Protein 5VTE (pdb70)

Structure (mmCIF, N/CA/C/O backbone):
data_5VTE
#
_entry.id   5VTE
#
_cell.length_a   48.970
_cell.length_b   48.970
_cell.length_c   141.821
_cell.angle_alpha   90.00
_cell.angle_beta   90.00
_cell.angle_gamma   120.00
#
_symmetry.space_group_name_H-M   'H 3 2'
#
loop_
_entity.id
_entity.type
_entity.pdbx_description
1 polymer 'de novo peptide 1'
2 polymer 'de novo peptide 2'
3 water water
#
loop_
_atom_site.group_PDB
_atom_site.id
_atom_site.type_symbol
_atom_site.label_atom_id
_atom_site.label_alt_id
_atom_site.label_comp_id
_atom_site.label_asym_id
_atom_site.label_entity_id
_atom_site.label_seq_id
_atom_site.pdbx_PDB_ins_code
_atom_site.Cartn_x
_atom_site.Cartn_y
_atom_site.Cartn_z
_atom_site.occupancy
_atom_site.B_iso_or_equiv
_atom_site.auth_seq_id
_atom_site.auth_comp_id
_atom_site.auth_asym_id
_atom_site.auth_atom_id
_atom_site.pdbx_PDB_model_num
ATOM 4 N N . GLU A 1 2 ? -31.210 7.044 30.152 1.00 33.53 2 GLU A N 1
ATOM 5 C CA . GLU A 1 2 ? -31.217 7.955 29.013 1.00 31.58 2 GLU A CA 1
ATOM 6 C C . GLU A 1 2 ? -29.885 7.911 28.281 1.00 30.03 2 GLU A C 1
ATOM 7 O O . GLU A 1 2 ? -29.836 7.987 27.055 1.00 28.43 2 GLU A O 1
ATOM 19 N N . LEU A 1 3 ? -28.802 7.784 29.048 1.00 30.71 3 LEU A N 1
ATOM 20 C CA . LEU A 1 3 ? -27.471 7.756 28.451 1.00 39.29 3 LEU A CA 1
ATOM 21 C C . LEU A 1 3 ? -27.293 6.536 27.557 1.00 28.95 3 LEU A C 1
ATOM 22 O O . LEU A 1 3 ? -26.697 6.633 26.477 1.00 27.47 3 LEU A O 1
ATOM 38 N N . GLU A 1 4 ? -27.799 5.378 27.987 1.00 41.60 4 GLU A N 1
ATOM 39 C CA . GLU A 1 4 ? -27.717 4.182 27.155 1.00 29.92 4 GLU A CA 1
ATOM 40 C C . GLU A 1 4 ? -28.587 4.319 25.911 1.00 28.76 4 GLU A C 1
ATOM 41 O O . GLU A 1 4 ? -28.214 3.848 24.830 1.00 27.52 4 GLU A O 1
ATOM 53 N N . ALA A 1 5 ? -29.753 4.954 26.047 1.00 28.67 5 ALA A N 1
ATOM 54 C CA . ALA A 1 5 ? -30.578 5.236 24.878 1.00 30.06 5 ALA A CA 1
ATOM 55 C C . ALA A 1 5 ? -29.901 6.230 23.942 1.00 25.69 5 ALA A C 1
ATOM 56 O O . ALA A 1 5 ? -30.057 6.133 22.720 1.00 36.09 5 ALA A O 1
ATOM 63 N N . ILE A 1 6 ? -29.150 7.187 24.489 1.00 37.57 6 ILE A N 1
ATOM 64 C CA . ILE A 1 6 ? -28.437 8.139 23.644 1.00 28.00 6 ILE A CA 1
ATOM 65 C C . ILE A 1 6 ? -27.316 7.437 22.885 1.00 23.31 6 ILE A C 1
ATOM 66 O O . ILE A 1 6 ? -27.065 7.729 21.710 1.00 22.06 6 ILE A O 1
ATOM 82 N N . ALA A 1 7 ? -26.624 6.503 23.543 1.00 24.26 7 ALA A N 1
ATOM 83 C CA . ALA A 1 7 ? -25.584 5.732 22.869 1.00 23.89 7 ALA A CA 1
ATOM 84 C C . ALA A 1 7 ? -26.171 4.852 21.773 1.00 23.39 7 ALA A C 1
ATOM 85 O O . ALA A 1 7 ? -25.609 4.756 20.676 1.00 22.43 7 ALA A O 1
ATOM 92 N N . GLN A 1 8 ? -27.296 4.196 22.061 1.00 24.23 8 GLN A N 1
ATOM 93 C CA . GLN A 1 8 ? -27.954 3.344 21.076 1.00 24.06 8 GLN A CA 1
ATOM 94 C C . GLN A 1 8 ? -28.297 4.121 19.811 1.00 22.54 8 GLN A C 1
ATOM 95 O O . GLN A 1 8 ? -28.074 3.643 18.693 1.00 24.45 8 GLN A O 1
ATOM 109 N N . LYS A 1 9 ? -28.850 5.325 19.969 1.00 22.11 9 LYS A N 1
ATOM 110 C CA . LYS A 1 9 ? -29.256 6.106 18.806 1.00 28.66 9 LYS A CA 1
ATOM 111 C C . LYS A 1 9 ? -28.051 6.644 18.042 1.00 19.80 9 LYS A C 1
ATOM 112 O O . LYS A 1 9 ? -28.094 6.731 16.808 1.00 18.99 9 LYS A O 1
ATOM 131 N N . PHE A 1 10 ? -26.973 7.006 18.744 1.00 23.78 10 PHE A N 1
ATOM 132 C CA . PHE A 1 10 ? -25.746 7.400 18.057 1.00 27.72 10 PHE A CA 1
ATOM 133 C C . PHE A 1 10 ? -25.184 6.248 17.231 1.00 19.04 10 PHE A C 1
ATOM 134 O O . PHE A 1 10 ? -24.600 6.474 16.166 1.00 18.30 10 PHE A O 1
ATOM 151 N N . GLU A 1 11 ? -25.351 5.012 17.700 1.00 19.99 11 GLU A N 1
ATOM 152 C CA . GLU A 1 11 ? -24.921 3.863 16.911 1.00 20.18 11 GLU A CA 1
ATOM 153 C C . GLU A 1 11 ? -25.854 3.633 15.730 1.00 45.58 11 GLU A C 1
ATOM 154 O O . GLU A 1 11 ? -25.406 3.256 14.641 1.00 22.77 11 GLU A O 1
ATOM 166 N N . ALA A 1 12 ? -27.153 3.872 15.918 1.00 19.78 12 ALA A N 1
ATOM 167 C CA . ALA A 1 12 ? -28.078 3.807 14.795 1.00 19.43 12 ALA A CA 1
ATOM 168 C C . ALA A 1 12 ? -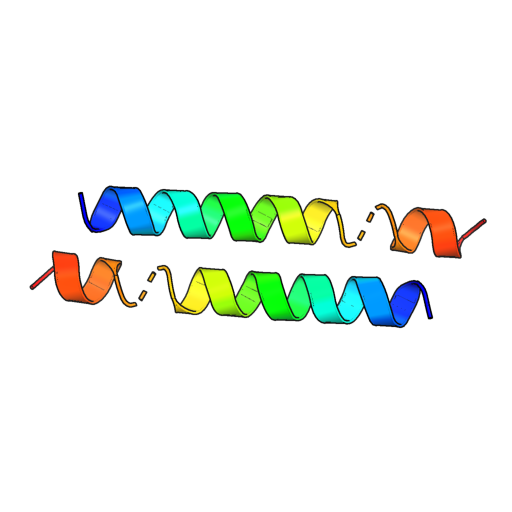27.767 4.896 13.773 1.00 24.29 12 ALA A C 1
ATOM 169 O O . ALA A 1 12 ? -27.794 4.648 12.563 1.00 21.94 12 ALA A O 1
ATOM 176 N N . ILE A 1 13 ? -27.456 6.106 14.245 1.00 28.40 13 ILE A N 1
ATOM 177 C CA . ILE A 1 13 ? -27.043 7.178 13.343 1.00 18.56 13 ILE A CA 1
ATOM 178 C C . ILE A 1 13 ? -25.785 6.777 1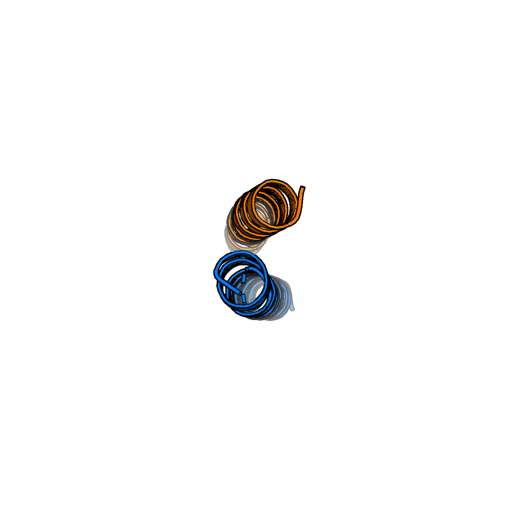2.583 1.00 16.56 13 ILE A C 1
ATOM 179 O O . ILE A 1 13 ? -25.670 7.006 11.372 1.00 18.64 13 ILE A O 1
ATOM 195 N N . ALA A 1 14 ? -24.818 6.179 13.279 1.00 17.03 14 ALA A N 1
ATOM 196 C CA . ALA A 1 14 ? -23.605 5.717 12.615 1.00 17.06 14 ALA A CA 1
ATOM 197 C C . ALA A 1 14 ? -23.938 4.761 11.476 1.00 17.16 14 ALA A C 1
ATOM 198 O O . ALA A 1 14 ? -23.399 4.879 10.369 1.00 20.89 14 ALA A O 1
ATOM 205 N N . LYS A 1 15 ? -24.835 3.807 11.727 1.00 24.96 15 LYS A N 1
ATOM 206 C CA . LYS A 1 15 ? -25.214 2.861 10.684 1.00 18.12 15 LYS A CA 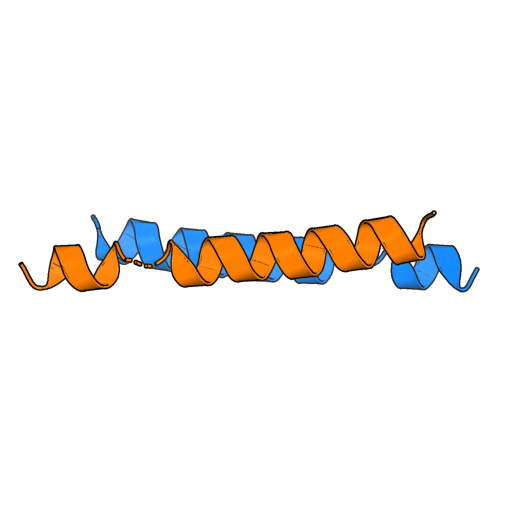1
ATOM 207 C C . LYS A 1 15 ? -25.803 3.580 9.476 1.00 26.96 15 LYS A C 1
ATOM 208 O O . LYS A 1 15 ? -25.529 3.211 8.329 1.00 17.47 15 LYS A O 1
ATOM 227 N N . LYS A 1 16 ? -26.603 4.622 9.714 1.00 16.92 16 LYS A N 1
ATOM 228 C CA . LYS A 1 16 ? -27.257 5.319 8.611 1.00 22.38 16 LYS A CA 1
ATOM 229 C C . LYS A 1 16 ? -26.256 6.107 7.774 1.00 19.64 16 LYS A C 1
ATOM 230 O O . LYS A 1 16 ? -26.381 6.167 6.546 1.00 15.89 16 LYS A O 1
ATOM 249 N N . PHE A 1 17 ? -25.260 6.724 8.413 1.00 15.64 17 PHE A N 1
ATOM 250 C CA . PHE A 1 17 ? -24.224 7.411 7.649 1.00 15.35 17 PHE A CA 1
ATOM 251 C C . PHE A 1 17 ? -23.419 6.423 6.815 1.00 15.74 17 PHE A C 1
ATOM 252 O O . PHE A 1 17 ? -23.021 6.732 5.685 1.00 15.72 17 PHE A O 1
ATOM 269 N N . GLU A 1 18 ? -23.177 5.225 7.352 1.00 16.31 18 GLU A N 1
ATOM 270 C CA . GLU A 1 18 ? -22.547 4.172 6.565 1.00 16.96 18 GLU A CA 1
ATOM 271 C C . GLU A 1 18 ? -23.423 3.778 5.382 1.00 19.64 18 GLU A C 1
ATOM 272 O O . GLU A 1 18 ? -22.918 3.538 4.280 1.00 17.45 18 GLU A O 1
ATOM 284 N N . ALA A 1 19 ? -24.741 3.711 5.589 1.00 17.07 19 ALA A N 1
ATOM 285 C CA . ALA A 1 19 ? -25.644 3.402 4.483 1.00 17.40 19 ALA A CA 1
ATOM 286 C C . ALA A 1 19 ? -25.583 4.486 3.419 1.00 16.95 19 ALA A C 1
ATOM 287 O O . ALA A 1 19 ? -25.579 4.192 2.217 1.00 17.39 19 ALA A O 1
ATOM 294 N N . ILE A 1 20 ? -25.529 5.748 3.843 1.00 16.37 20 ILE A N 1
ATOM 295 C CA . ILE A 1 20 ? -25.380 6.855 2.906 1.00 16.04 20 ILE A CA 1
ATOM 296 C C . ILE A 1 20 ? -24.073 6.724 2.133 1.00 16.28 20 ILE A C 1
ATOM 297 O O . ILE A 1 20 ? -24.024 6.957 0.919 1.00 19.95 20 ILE A O 1
ATOM 313 N N . ALA A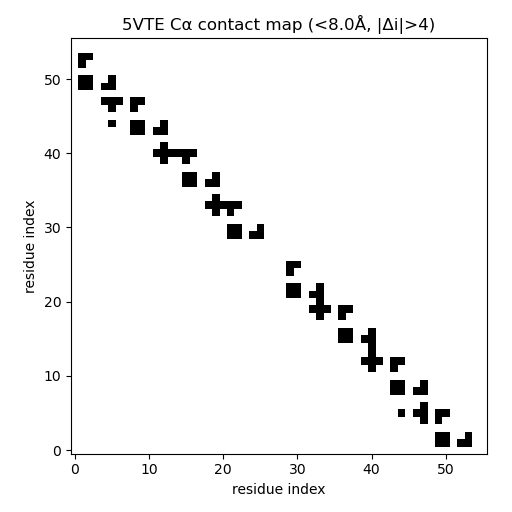 1 21 ? -22.999 6.353 2.822 1.00 16.32 21 ALA A N 1
ATOM 314 C CA . ALA A 1 21 ? -21.692 6.212 2.192 1.00 16.79 21 ALA A CA 1
ATOM 315 C C . ALA A 1 21 ? -21.754 5.263 1.004 1.00 18.50 21 ALA A C 1
ATOM 316 O O . ALA A 1 21 ? -21.267 5.581 -0.082 1.00 17.96 21 ALA A O 1
ATOM 343 N N . LYS A 1 23 ? -24.219 4.366 -0.739 1.00 18.36 23 LYS A N 1
ATOM 344 C CA . LYS A 1 23 ? -25.021 4.947 -1.809 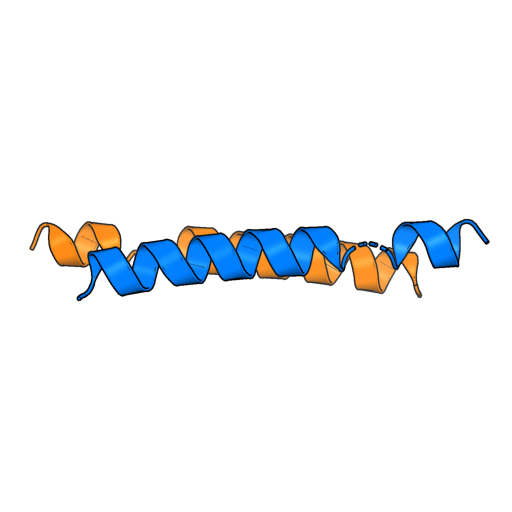1.00 18.60 23 LYS A CA 1
ATOM 345 C C . LYS A 1 23 ? -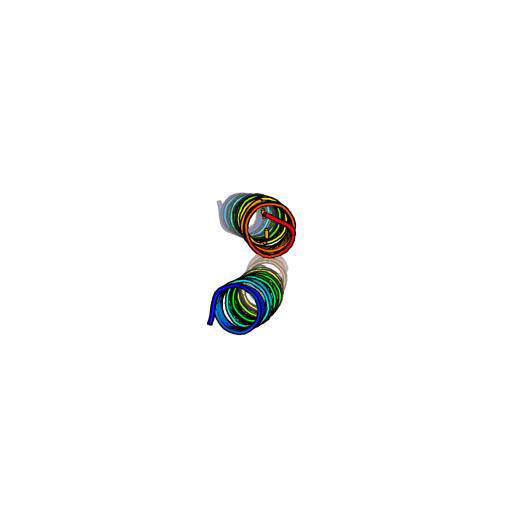24.170 5.874 -2.674 1.00 18.69 23 LYS A C 1
ATOM 346 O O . LYS A 1 23 ? -24.265 5.852 -3.898 1.00 19.46 23 LYS A O 1
ATOM 365 N N . PHE A 1 24 ? -23.342 6.702 -2.035 1.00 26.51 24 PHE A N 1
ATOM 366 C CA . PHE A 1 24 ? -22.462 7.583 -2.796 1.00 18.41 24 PHE A CA 1
ATOM 367 C C . PHE A 1 24 ? -21.437 6.779 -3.587 1.00 19.34 24 PHE A C 1
ATOM 368 O O . PHE A 1 24 ? -21.080 7.148 -4.712 1.00 20.09 24 PHE A O 1
ATOM 385 N N . GLU A 1 25 ? -20.952 5.674 -3.018 1.00 19.50 25 GLU A N 1
ATOM 386 C CA . GLU A 1 25 ? -20.061 4.800 -3.771 1.00 20.65 25 GLU A CA 1
ATOM 387 C C . GLU A 1 25 ? -20.763 4.249 -5.002 1.00 21.51 25 GLU A C 1
ATOM 388 O O . GLU A 1 25 ? -20.149 4.111 -6.066 1.00 22.58 25 GLU A O 1
ATOM 400 N N . ALA A 1 26 ? -22.057 3.939 -4.878 1.00 25.29 26 ALA A N 1
ATOM 401 C CA . ALA A 1 26 ? -22.814 3.422 -6.012 1.00 22.24 26 ALA A CA 1
ATOM 402 C C . ALA A 1 26 ? -22.966 4.474 -7.104 1.00 22.56 26 ALA A C 1
ATOM 403 O O . ALA A 1 26 ? -22.859 4.158 -8.294 1.00 23.78 26 ALA A O 1
ATOM 410 N N . ILE A 1 27 ? -23.223 5.730 -6.725 1.00 21.68 27 ILE A N 1
ATOM 411 C CA . ILE A 1 27 ? -23.286 6.798 -7.720 1.00 30.72 27 ILE A CA 1
ATOM 412 C C . ILE A 1 27 ? -21.913 7.015 -8.342 1.00 24.63 27 ILE A C 1
ATOM 413 O O . ILE A 1 27 ? -21.793 7.257 -9.549 1.00 34.17 27 ILE A O 1
ATOM 429 N N . ALA A 1 28 ? -20.858 6.941 -7.525 1.00 24.96 28 ALA A N 1
ATOM 430 C CA . ALA A 1 28 ? -19.503 7.121 -8.037 1.00 24.89 28 ALA A CA 1
ATOM 431 C C . ALA A 1 28 ? -19.151 6.043 -9.050 1.00 26.94 28 ALA A C 1
ATOM 432 O O . ALA A 1 28 ? -18.450 6.308 -10.034 1.00 27.72 28 ALA A O 1
ATOM 439 N N . GLN A 1 29 ? -19.610 4.818 -8.819 1.00 26.82 29 GLN A N 1
ATOM 440 C CA . GLN A 1 29 ? -19.398 3.731 -9.766 1.00 30.09 29 GLN A CA 1
ATOM 441 C C . GLN A 1 29 ? -20.045 4.085 -11.101 1.00 35.08 29 GLN A C 1
ATOM 442 O O . GLN A 1 29 ? -19.533 3.724 -12.161 1.00 37.48 29 GLN A O 1
ATOM 456 N N . LYS A 1 30 ? -21.179 4.782 -11.023 1.00 53.50 30 LYS A N 1
ATOM 457 C CA . LYS A 1 30 ? -21.821 5.227 -12.077 1.00 47.31 30 LYS A CA 1
ATOM 458 C C . LYS A 1 30 ? -23.236 4.608 -12.265 1.00 54.57 30 LYS A C 1
ATOM 459 O O . LYS A 1 30 ? -24.208 5.308 -12.127 1.00 64.39 30 LYS A O 1
ATOM 484 N N . GLU B 2 2 ? -14.510 12.846 -6.144 1.00 24.62 2 GLU B N 1
ATOM 485 C CA . GLU B 2 2 ? -15.158 13.585 -5.064 1.00 29.73 2 GLU B CA 1
ATOM 486 C C . GLU B 2 2 ? -16.225 12.716 -4.390 1.00 21.97 2 GLU B C 1
ATOM 487 O O . GLU B 2 2 ? -16.332 12.696 -3.164 1.00 21.06 2 GLU B O 1
ATOM 499 N N . LEU B 2 3 ? -17.016 12.002 -5.195 1.00 22.81 3 LEU B N 1
ATOM 500 C CA . LEU B 2 3 ? -18.102 11.199 -4.639 1.00 21.27 3 LEU B CA 1
ATOM 501 C C . LEU B 2 3 ? -17.559 10.124 -3.708 1.00 20.46 3 LEU B C 1
ATOM 502 O O . LEU B 2 3 ? -18.049 9.951 -2.585 1.00 19.49 3 LEU B O 1
ATOM 518 N N . LYS B 2 4 ? -16.547 9.383 -4.160 1.00 30.46 4 LYS B N 1
ATOM 519 C CA . LYS B 2 4 ? -15.950 8.361 -3.310 1.00 33.71 4 LYS B CA 1
ATOM 520 C C . LYS B 2 4 ? -15.342 8.986 -2.059 1.00 21.01 4 LYS B C 1
ATOM 521 O O . LYS B 2 4 ? -15.456 8.431 -0.960 1.00 20.45 4 LYS B O 1
ATOM 540 N N . ALA B 2 5 ? -14.712 10.157 -2.202 1.00 29.15 5 ALA B N 1
ATOM 541 C CA . ALA B 2 5 ? -14.142 10.836 -1.041 1.00 23.86 5 ALA B CA 1
ATOM 542 C C . ALA B 2 5 ? -15.229 11.237 -0.052 1.00 27.27 5 ALA B C 1
ATOM 543 O O . ALA B 2 5 ? -15.044 11.130 1.167 1.00 23.71 5 ALA B O 1
ATOM 550 N N . ILE B 2 6 ? -16.373 11.701 -0.556 1.00 19.43 6 ILE B N 1
ATOM 551 C CA . ILE B 2 6 ? -17.502 11.993 0.322 1.00 18.37 6 ILE B CA 1
ATOM 552 C C . ILE B 2 6 ? -17.953 10.727 1.039 1.00 17.76 6 ILE B C 1
ATOM 553 O O . ILE B 2 6 ? -18.312 10.758 2.223 1.00 17.17 6 ILE B O 1
ATOM 569 N N . ALA B 2 7 ? -17.949 9.595 0.335 1.00 18.09 7 ALA B N 1
ATOM 570 C CA . ALA B 2 7 ? -18.326 8.334 0.963 1.00 17.84 7 ALA B CA 1
ATOM 571 C C . ALA B 2 7 ? -17.373 7.984 2.098 1.00 18.07 7 ALA B C 1
ATOM 572 O O . ALA B 2 7 ? -17.803 7.523 3.162 1.00 20.14 7 ALA B O 1
ATOM 579 N N . GLN B 2 8 ? -16.074 8.207 1.892 1.00 18.92 8 GLN B N 1
ATOM 580 C CA . GLN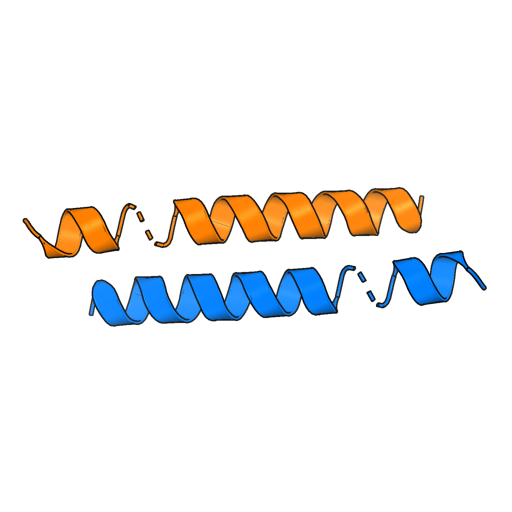 B 2 8 ? -15.090 7.903 2.924 1.00 19.45 8 GLN B CA 1
ATOM 581 C C . GLN B 2 8 ? -15.306 8.760 4.165 1.00 18.83 8 GLN B C 1
ATOM 582 O O . GLN B 2 8 ? -15.193 8.270 5.294 1.00 26.23 8 GLN B O 1
ATOM 596 N N . GLU B 2 9 ? -15.616 10.045 3.978 1.00 18.45 9 GLU B N 1
ATOM 597 C CA . GLU B 2 9 ? -15.837 10.920 5.125 1.00 18.07 9 GLU B CA 1
ATOM 598 C C . GLU B 2 9 ? -17.044 10.465 5.935 1.00 17.20 9 GLU B C 1
ATOM 599 O O . GLU B 2 9 ? -16.996 10.435 7.170 1.00 19.02 9 GLU B O 1
ATOM 611 N N . PHE B 2 10 ? -18.132 10.085 5.262 1.00 21.42 10 PHE B N 1
ATOM 612 C CA . PHE B 2 10 ? -19.308 9.607 5.981 1.00 16.07 10 PHE B CA 1
ATOM 613 C C . PHE B 2 10 ? -18.983 8.355 6.788 1.00 16.41 10 PHE B C 1
ATOM 614 O O . PHE B 2 10 ? -19.491 8.176 7.900 1.00 16.26 10 PHE B O 1
ATOM 631 N N . LYS B 2 11 ? -18.126 7.482 6.249 1.00 17.10 11 LYS B N 1
ATOM 632 C CA . LYS B 2 11 ? -17.664 6.329 7.016 1.00 17.76 11 LYS B CA 1
ATOM 633 C C . LYS B 2 11 ? -16.886 6.766 8.250 1.00 29.82 11 LYS B C 1
ATOM 634 O O . LYS B 2 11 ? -17.078 6.216 9.339 1.00 19.79 11 LYS B O 1
ATOM 653 N N . ALA B 2 12 ? -15.994 7.749 8.102 1.00 18.40 12 ALA B N 1
ATOM 654 C CA . ALA B 2 12 ? -15.242 8.236 9.253 1.00 18.95 12 ALA B CA 1
ATOM 655 C C . ALA B 2 12 ? -16.158 8.949 10.239 1.00 18.27 12 ALA B C 1
ATOM 656 O O . ALA B 2 12 ? -15.962 8.863 11.456 1.00 18.72 12 ALA B O 1
ATOM 663 N N . ILE B 2 13 ? -17.167 9.657 9.729 1.00 17.38 13 ILE B N 1
ATOM 664 C CA . ILE B 2 13 ? -18.165 10.273 10.600 1.00 24.56 13 ILE B CA 1
ATOM 665 C C . ILE B 2 13 ? -18.900 9.200 11.395 1.00 16.87 13 ILE B C 1
ATOM 666 O O . ILE B 2 13 ? -19.101 9.326 12.609 1.00 21.46 13 ILE B O 1
ATOM 682 N N . ALA B 2 14 ? -19.307 8.121 10.723 1.00 16.76 14 ALA B N 1
ATOM 683 C CA . ALA B 2 14 ? -19.992 7.032 11.412 1.00 17.01 14 ALA B CA 1
ATOM 684 C C . ALA B 2 14 ? -19.147 6.477 12.549 1.00 17.96 14 ALA B C 1
ATOM 685 O O . ALA B 2 14 ? -19.676 6.097 13.598 1.00 18.30 14 ALA B O 1
ATOM 692 N N . LYS B 2 15 ? -17.826 6.425 12.360 1.00 18.61 15 LYS B N 1
ATOM 693 C CA . LYS B 2 15 ? -16.952 5.883 13.393 1.00 19.79 15 LYS B CA 1
ATOM 694 C C . LYS B 2 15 ? -16.844 6.825 14.587 1.00 28.08 15 LYS B C 1
ATOM 695 O O . LYS B 2 15 ? -16.788 6.370 15.736 1.00 20.80 15 LYS B O 1
ATOM 714 N N . GLU B 2 16 ? -16.802 8.138 14.345 1.00 19.40 16 GLU B N 1
ATOM 715 C CA . GLU B 2 16 ? -16.786 9.084 15.457 1.00 19.71 16 GLU B CA 1
ATOM 716 C C . GLU B 2 16 ? -18.035 8.937 16.316 1.00 19.45 16 GLU B C 1
ATOM 717 O O . GLU B 2 16 ? -17.968 9.030 17.546 1.00 20.22 16 GLU B O 1
ATOM 729 N N . PHE B 2 17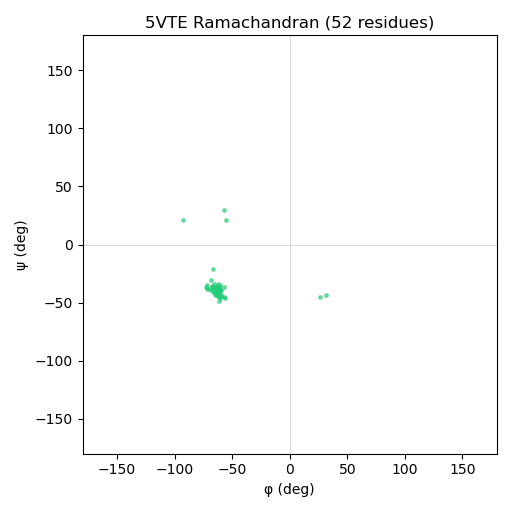 ? -19.190 8.717 15.684 1.00 18.56 17 PHE B N 1
ATOM 730 C CA . PHE B 2 17 ? -20.431 8.573 16.439 1.00 18.51 17 PHE B CA 1
ATOM 731 C C . PHE B 2 17 ? -20.431 7.297 17.272 1.00 19.44 17 PHE B C 1
ATOM 732 O O . PHE B 2 17 ? -20.982 7.274 18.378 1.00 20.00 17 PHE B O 1
ATOM 749 N N . LYS B 2 18 ? -19.844 6.218 16.750 1.00 19.81 18 LYS B N 1
ATOM 750 C CA . LYS B 2 18 ? -19.707 4.998 17.540 1.00 24.25 18 LYS B CA 1
ATOM 751 C C . LYS B 2 18 ? -18.836 5.243 18.765 1.00 22.16 18 LYS B C 1
ATOM 752 O O . LYS B 2 18 ? -19.155 4.793 19.871 1.00 23.13 18 LYS B O 1
ATOM 771 N N . ALA B 2 19 ? -17.722 5.952 18.580 1.00 26.99 19 ALA B N 1
ATOM 772 C CA . ALA B 2 19 ? -16.868 6.286 19.713 1.00 23.49 19 ALA B CA 1
ATOM 773 C C . ALA B 2 19 ? -17.598 7.189 20.697 1.00 23.42 19 ALA B C 1
ATOM 774 O O . ALA B 2 19 ? -17.436 7.052 21.914 1.00 24.67 19 ALA B O 1
ATOM 781 N N . ILE B 2 20 ? -18.413 8.117 20.189 1.00 28.35 20 ILE B N 1
ATOM 782 C CA . ILE B 2 20 ? -19.227 8.951 21.069 1.00 22.26 20 ILE B CA 1
ATOM 783 C C . ILE B 2 20 ? -20.175 8.081 21.884 1.00 23.20 20 ILE B C 1
ATOM 784 O O . ILE B 2 20 ? -20.319 8.254 23.100 1.00 23.89 20 ILE B O 1
ATOM 800 N N . ALA B 2 21 ? -20.835 7.133 21.226 1.00 22.38 21 ALA B N 1
ATOM 801 C CA . ALA B 2 21 ? -21.734 6.212 21.910 1.00 23.17 21 ALA B CA 1
ATOM 802 C C . ALA B 2 21 ? -20.997 5.470 23.019 1.00 24.84 21 ALA B C 1
ATOM 803 O O . ALA B 2 21 ? -21.557 5.211 24.081 1.00 25.92 21 ALA B O 1
ATOM 830 N N . GLU B 2 23 ? -18.443 6.538 24.771 1.00 27.24 23 GLU B N 1
ATOM 831 C CA . GLU B 2 23 ? -18.200 7.459 25.878 1.00 28.21 23 GLU B CA 1
ATOM 832 C C . GLU B 2 23 ? -19.453 7.590 26.742 1.00 28.54 23 GLU B C 1
ATOM 833 O O . GLU B 2 23 ? -19.378 7.551 27.970 1.00 30.15 23 GLU B O 1
ATOM 845 N N . PHE B 2 24 ? -20.607 7.748 26.088 1.00 27.22 24 PHE B N 1
ATOM 846 C CA . PHE B 2 24 ? -21.865 7.841 26.823 1.00 29.90 24 PHE B CA 1
ATOM 847 C C . PHE B 2 24 ? -22.123 6.574 27.629 1.00 32.10 24 PHE B C 1
ATOM 848 O O . PHE B 2 24 ? -22.622 6.640 28.758 1.00 33.30 24 PHE B O 1
ATOM 865 N N . LYS B 2 25 ? -21.800 5.408 27.061 1.00 30.77 25 LYS B N 1
ATOM 866 C CA . LYS B 2 25 ? -21.908 4.166 27.819 1.00 37.61 25 LYS B CA 1
ATOM 867 C C . LYS B 2 25 ? -21.027 4.209 29.061 1.00 34.24 25 LYS B C 1
ATOM 868 O O . LYS B 2 25 ? -21.453 3.805 30.149 1.00 41.01 25 LYS B O 1
ATOM 887 N N . ALA B 2 26 ? -19.790 4.691 28.919 1.00 32.81 26 ALA B N 1
ATOM 888 C CA . ALA B 2 26 ? -18.896 4.777 30.070 1.00 34.81 26 ALA B CA 1
ATOM 889 C C . ALA B 2 26 ? -19.458 5.715 31.131 1.00 51.24 26 ALA B C 1
ATOM 890 O O . ALA B 2 26 ? -19.284 5.482 32.333 1.00 37.57 26 ALA B O 1
ATOM 897 N N . ILE B 2 27 ? -20.131 6.787 30.705 1.00 33.96 27 ILE B N 1
ATOM 898 C CA . ILE B 2 27 ? -20.787 7.675 31.659 1.00 34.71 27 ILE B CA 1
ATOM 899 C C . ILE B 2 27 ? -21.970 6.974 32.313 1.00 44.08 27 ILE B C 1
ATOM 900 O O . ILE B 2 27 ? -22.316 7.270 33.463 1.00 49.92 27 ILE B O 1
ATOM 916 N N . ALA B 2 28 ? -22.617 6.050 31.598 1.00 36.70 28 ALA B N 1
ATOM 917 C CA . ALA B 2 28 ? -23.718 5.293 32.182 1.00 50.62 28 ALA B CA 1
ATOM 918 C C . ALA B 2 28 ? -23.247 4.374 33.300 1.00 45.05 28 ALA B C 1
ATOM 919 O O . ALA B 2 28 ? -24.056 3.982 34.148 1.00 54.70 28 ALA B O 1
ATOM 926 N N . GLN B 2 29 ? -21.962 4.031 33.326 1.00 41.45 29 GLN B N 1
ATOM 927 C CA . GLN B 2 29 ? -21.397 3.217 34.399 1.00 44.77 29 GLN B CA 1
ATOM 928 C C . GLN B 2 29 ? -20.811 4.079 35.520 1.00 57.98 29 GLN B C 1
ATOM 929 O O . GLN B 2 29 ? -19.975 3.617 36.296 1.00 63.47 29 GLN B O 1
ATOM 943 N N . LYS B 2 30 ? -21.254 5.330 35.602 1.00 68.78 30 LYS B N 1
ATOM 944 C CA . LYS B 2 30 ? -20.804 6.148 36.515 1.00 62.17 30 LYS B CA 1
ATOM 945 C C . LYS B 2 30 ? -19.307 6.552 36.391 1.00 61.75 30 LYS B C 1
ATOM 946 O O . LYS B 2 30 ? -18.440 5.820 36.790 1.00 62.66 30 LYS B O 1
#

Foldseek 3Di:
DVVVVVVVVVVVVVVVVVVCCVVVVVVD/DVVVVVVVVVVVVVVVVVVCVVVVVVVD

B-factor: mean 32.71, std 13.22, range [15.01, 85.78]

Sequence (56 aa):
ELEAIAQKFEAIAKKFEAIAKFEAIAQKELKAIAQEFKAIAKEFKAIAEFKAIAQK

Radius of gyration: 13.7 Å; Cα contacts (8 Å, |Δi|>4): 56; chains: 2; bounding box: 17×11×49 Å

Secondary structure (DSSP, 8-state):
-HHHHHHHHHHHHHHHHHH--HHHHHH-/-HHHHHHHHHHHHHHHHHH--HHHHHT-

Solvent-accessible surface area: 4681 Å² total